Protein AF-A0A972K043-F1 (afdb_monomer_lite)

Structure (mmCIF, N/CA/C/O backbone):
data_AF-A0A972K043-F1
#
_entry.id   AF-A0A972K043-F1
#
loop_
_atom_site.group_PDB
_atom_site.id
_atom_site.type_symbol
_atom_site.label_atom_id
_atom_site.label_alt_id
_atom_site.label_comp_id
_atom_site.label_asym_id
_atom_site.label_entity_id
_atom_site.label_seq_id
_atom_site.pdbx_PDB_ins_code
_atom_site.Cartn_x
_atom_site.Cartn_y
_atom_site.Cartn_z
_atom_site.occupancy
_atom_site.B_iso_or_equiv
_atom_site.auth_seq_id
_atom_site.auth_comp_id
_atom_site.auth_asym_id
_atom_site.auth_atom_id
_atom_site.pdbx_PDB_model_num
ATOM 1 N N . MET A 1 1 ? 28.067 0.327 4.076 1.00 43.19 1 MET A N 1
ATOM 2 C CA . MET A 1 1 ? 27.145 1.466 3.925 1.00 43.19 1 MET A CA 1
ATOM 3 C C . MET A 1 1 ? 25.774 0.829 3.803 1.00 43.19 1 MET A C 1
ATOM 5 O O . MET A 1 1 ? 25.616 0.019 2.905 1.00 43.19 1 MET A O 1
ATOM 9 N N . HIS A 1 2 ? 24.881 1.005 4.779 1.00 55.88 2 HIS A N 1
ATOM 10 C CA . HIS A 1 2 ? 23.498 0.561 4.596 1.00 55.88 2 HIS A CA 1
ATOM 11 C C . HIS A 1 2 ? 22.862 1.582 3.657 1.00 55.88 2 HIS A C 1
ATOM 13 O O . HIS A 1 2 ? 22.759 2.745 4.034 1.00 55.88 2 HIS A O 1
ATOM 19 N N . GLU A 1 3 ? 22.566 1.181 2.424 1.00 60.81 3 GLU A N 1
ATOM 20 C CA . GLU A 1 3 ? 21.745 1.995 1.531 1.00 60.81 3 GLU A CA 1
ATOM 21 C C . GLU A 1 3 ? 20.360 2.128 2.153 1.00 60.81 3 GLU A C 1
ATOM 23 O O . GLU A 1 3 ? 19.745 1.130 2.546 1.00 60.81 3 GLU A O 1
ATOM 28 N N . ASP A 1 4 ? 19.898 3.368 2.291 1.00 77.94 4 ASP A N 1
ATOM 29 C CA . ASP A 1 4 ? 18.532 3.636 2.701 1.00 77.94 4 ASP A CA 1
ATOM 30 C C . ASP A 1 4 ? 17.627 3.350 1.501 1.00 77.94 4 ASP A C 1
ATOM 32 O O . ASP A 1 4 ? 17.486 4.150 0.578 1.00 77.94 4 ASP A O 1
ATOM 36 N N . PHE A 1 5 ? 17.072 2.139 1.474 1.00 82.69 5 PHE A N 1
ATOM 37 C CA . PHE A 1 5 ? 16.342 1.595 0.326 1.00 82.69 5 PHE A CA 1
ATOM 38 C C . PHE A 1 5 ? 15.102 2.423 -0.056 1.00 82.69 5 PHE A C 1
AT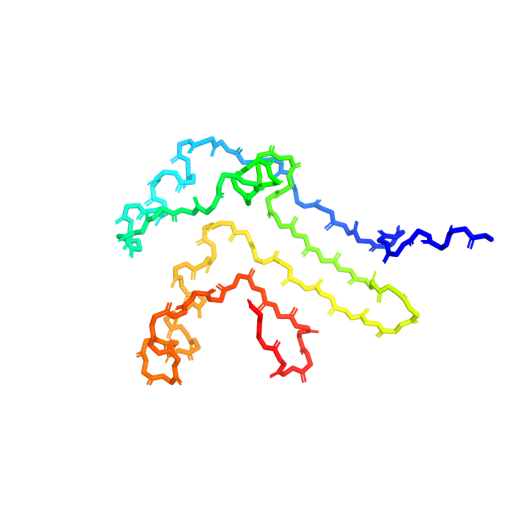OM 40 O O . PHE A 1 5 ? 14.552 2.231 -1.137 1.00 82.69 5 PHE A O 1
ATOM 47 N N . MET A 1 6 ? 14.661 3.323 0.827 1.00 84.19 6 MET A N 1
ATOM 48 C CA . MET A 1 6 ? 13.447 4.133 0.713 1.00 84.19 6 MET A CA 1
ATOM 49 C C . MET A 1 6 ? 13.742 5.642 0.670 1.00 84.19 6 MET A C 1
ATOM 51 O O . MET A 1 6 ? 12.822 6.432 0.866 1.00 84.19 6 MET A O 1
ATOM 55 N N . GLU A 1 7 ? 14.986 6.063 0.402 1.00 86.75 7 GLU A N 1
ATOM 56 C CA . GLU A 1 7 ? 15.417 7.477 0.459 1.00 86.75 7 GLU A CA 1
ATOM 57 C C . GLU A 1 7 ? 14.488 8.439 -0.310 1.00 86.75 7 GLU A C 1
ATOM 59 O O . GLU A 1 7 ? 14.228 9.5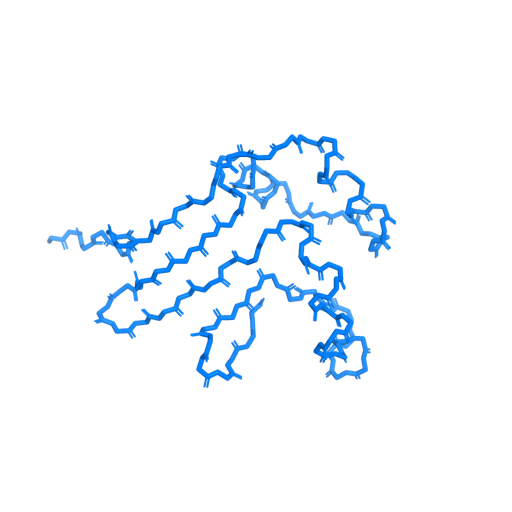57 0.131 1.00 86.75 7 GLU A O 1
ATOM 64 N N . ASN A 1 8 ? 13.929 7.982 -1.433 1.00 92.06 8 ASN A N 1
ATOM 65 C CA . ASN A 1 8 ? 13.065 8.772 -2.313 1.00 92.06 8 ASN A CA 1
ATOM 66 C C . ASN A 1 8 ? 11.583 8.361 -2.253 1.00 92.06 8 ASN A C 1
ATOM 68 O O . ASN A 1 8 ? 10.803 8.738 -3.132 1.00 92.06 8 ASN A O 1
ATOM 72 N N . PHE A 1 9 ? 11.180 7.574 -1.254 1.00 93.44 9 PHE A N 1
ATOM 73 C CA . PHE A 1 9 ? 9.796 7.138 -1.098 1.00 93.44 9 PHE A CA 1
ATOM 74 C C . PHE A 1 9 ? 8.975 8.194 -0.351 1.00 93.44 9 PHE A C 1
ATOM 76 O O . PHE A 1 9 ? 9.208 8.490 0.822 1.00 93.44 9 PHE A O 1
ATOM 83 N N . GLN A 1 10 ? 7.978 8.761 -1.026 1.00 95.00 10 GLN A N 1
ATOM 84 C CA . GLN A 1 10 ? 7.116 9.797 -0.470 1.00 95.00 10 GLN A CA 1
ATOM 85 C C . GLN A 1 10 ? 5.859 9.173 0.124 1.00 95.00 10 GLN A C 1
ATOM 87 O O . GLN A 1 10 ? 5.045 8.579 -0.581 1.00 95.00 10 GLN A O 1
ATOM 92 N N . THR A 1 11 ? 5.685 9.321 1.434 1.00 94.62 11 THR A N 1
ATOM 93 C CA . THR A 1 11 ? 4.535 8.764 2.149 1.00 94.62 11 THR A CA 1
ATOM 94 C C . THR A 1 11 ? 3.344 9.717 2.126 1.00 94.62 11 THR A C 1
ATOM 96 O O . THR A 1 11 ? 3.475 10.939 2.205 1.00 94.62 11 THR A O 1
ATOM 99 N N . ASN A 1 12 ? 2.145 9.145 2.030 1.00 94.81 12 ASN A N 1
ATOM 100 C CA . ASN A 1 12 ? 0.908 9.893 2.217 1.00 94.81 12 ASN A CA 1
ATOM 101 C C . ASN A 1 12 ? 0.658 10.152 3.706 1.00 94.81 12 ASN A C 1
ATOM 103 O O . ASN A 1 12 ? 1.055 9.362 4.566 1.00 94.81 12 ASN A O 1
ATOM 107 N N . THR A 1 13 ? -0.098 11.212 3.999 1.00 91.75 13 THR A N 1
ATOM 108 C CA . THR A 1 13 ? -0.528 11.546 5.362 1.00 91.75 13 THR A CA 1
ATOM 109 C C . THR A 1 13 ? -1.199 10.346 6.047 1.00 91.75 13 THR A C 1
ATOM 111 O O . THR A 1 13 ? -1.995 9.661 5.396 1.00 91.75 13 THR A O 1
ATOM 114 N N . PRO A 1 14 ? -0.916 10.106 7.343 1.00 90.44 14 PRO A N 1
ATOM 115 C CA . PRO A 1 14 ? -1.580 9.090 8.151 1.00 90.44 14 PRO A CA 1
ATOM 116 C C . PRO A 1 14 ? -3.098 9.057 7.995 1.00 90.44 14 PRO A C 1
ATOM 118 O O . PRO A 1 14 ? -3.746 10.091 7.818 1.00 90.44 14 PRO A O 1
ATOM 121 N N . ILE A 1 15 ? -3.661 7.861 8.128 1.00 92.62 15 ILE A N 1
ATOM 122 C CA . ILE A 1 15 ? -5.103 7.627 8.101 1.00 92.62 15 ILE A CA 1
ATOM 123 C C . ILE A 1 15 ? -5.626 7.213 9.474 1.00 92.62 15 ILE A C 1
ATOM 125 O O . ILE A 1 15 ? -4.870 6.738 10.322 1.00 92.62 15 ILE A O 1
ATOM 129 N N . SER A 1 16 ? -6.923 7.401 9.716 1.00 94.25 16 SER A N 1
ATOM 130 C CA . SER A 1 16 ? -7.532 6.974 10.966 1.00 94.25 16 SER A CA 1
ATOM 131 C C . SER A 1 16 ? -7.761 5.462 10.984 1.00 94.25 16 SER A C 1
ATOM 133 O O . SER A 1 16 ? -8.015 4.829 9.959 1.00 94.25 16 SER A O 1
ATOM 135 N N . LYS A 1 17 ? -7.742 4.876 12.185 1.00 94.31 17 LYS A N 1
ATOM 136 C CA . LYS A 1 17 ? -8.081 3.460 12.378 1.00 94.31 17 LYS A CA 1
ATOM 137 C C . LYS A 1 17 ? -9.492 3.125 11.880 1.00 94.31 17 LYS A C 1
ATOM 139 O O . LYS A 1 17 ? -9.705 2.041 11.351 1.00 94.31 17 LYS A O 1
ATOM 144 N N . ARG A 1 18 ? -10.430 4.067 12.012 1.00 95.56 18 ARG A N 1
ATOM 145 C CA . ARG A 1 18 ? -11.816 3.894 11.573 1.00 95.56 18 ARG A CA 1
ATOM 146 C C . ARG A 1 18 ? -11.913 3.684 10.064 1.00 95.56 18 ARG A C 1
ATOM 148 O O . ARG A 1 18 ? -12.613 2.780 9.632 1.00 95.56 18 ARG A O 1
ATOM 155 N N . ASP A 1 19 ? -11.178 4.465 9.276 1.00 95.06 19 ASP A N 1
ATOM 156 C CA . ASP A 1 19 ? -11.215 4.322 7.816 1.00 95.06 19 ASP A CA 1
ATOM 157 C C . ASP A 1 19 ? -10.661 2.954 7.377 1.00 95.06 19 ASP A C 1
ATOM 159 O O . ASP A 1 19 ? -11.142 2.360 6.415 1.00 95.06 19 ASP A O 1
ATOM 163 N N . ILE A 1 20 ? -9.670 2.420 8.104 1.00 96.38 20 ILE A N 1
ATOM 164 C CA . ILE A 1 20 ? -9.154 1.063 7.874 1.00 96.38 20 ILE A CA 1
ATOM 165 C C . ILE A 1 20 ? -10.235 0.018 8.191 1.00 96.38 20 ILE A C 1
ATOM 167 O O . ILE A 1 20 ? -10.461 -0.882 7.384 1.00 96.38 20 ILE A O 1
ATOM 171 N N . GLU A 1 21 ? -10.929 0.148 9.325 1.00 97.12 21 GLU A N 1
ATOM 172 C CA . GLU A 1 21 ? -12.022 -0.753 9.731 1.00 97.12 21 GLU A CA 1
ATOM 173 C C . GLU A 1 21 ? -13.199 -0.739 8.736 1.00 97.12 21 GLU A C 1
ATOM 175 O O . GLU A 1 21 ? -13.807 -1.784 8.468 1.00 97.12 21 GLU A O 1
ATOM 180 N N . ASP A 1 22 ? -13.496 0.418 8.141 1.00 96.62 22 ASP A N 1
ATOM 181 C CA . ASP A 1 22 ? -14.510 0.553 7.093 1.00 96.62 22 ASP A CA 1
ATOM 182 C C . ASP A 1 22 ? -14.096 -0.227 5.829 1.00 96.62 22 ASP A C 1
ATOM 184 O O . ASP A 1 22 ? -14.901 -0.978 5.267 1.00 96.62 22 ASP A O 1
ATOM 188 N N . VAL A 1 23 ? -12.825 -0.140 5.413 1.00 96.44 23 VAL A N 1
ATOM 189 C CA . VAL A 1 23 ? -12.296 -0.917 4.273 1.00 96.44 23 VAL A CA 1
ATOM 190 C C . VAL A 1 23 ? -12.275 -2.418 4.554 1.00 96.44 23 VAL A C 1
ATOM 192 O O . VAL A 1 23 ? -12.696 -3.204 3.704 1.00 96.44 23 VAL A O 1
ATOM 195 N N . GLU A 1 24 ? -11.856 -2.834 5.747 1.00 96.94 24 GLU A N 1
ATOM 196 C CA . GLU A 1 24 ? -11.931 -4.233 6.186 1.00 96.94 24 GLU A CA 1
ATOM 197 C C . GLU A 1 24 ? -13.358 -4.785 6.093 1.00 96.94 24 GLU A C 1
ATOM 199 O O . GLU A 1 24 ? -13.572 -5.903 5.619 1.00 96.94 24 GLU A O 1
ATOM 204 N N . THR A 1 25 ? -14.346 -3.981 6.494 1.00 96.88 25 THR A N 1
ATOM 205 C CA . THR A 1 25 ? -15.766 -4.343 6.424 1.00 96.88 25 THR A CA 1
ATOM 206 C C . THR A 1 25 ? -16.239 -4.490 4.978 1.00 96.88 25 THR A C 1
ATOM 208 O O . THR A 1 25 ? -16.920 -5.468 4.657 1.00 96.88 25 THR A O 1
ATOM 211 N N . MET A 1 26 ? -15.855 -3.567 4.089 1.00 95.25 26 MET A N 1
ATOM 212 C CA . MET A 1 26 ? -16.188 -3.637 2.659 1.00 95.25 26 MET A CA 1
ATOM 213 C C . MET A 1 26 ? -15.590 -4.877 1.986 1.00 95.25 26 MET A C 1
ATOM 215 O O . MET A 1 26 ? -16.274 -5.544 1.210 1.00 95.25 26 MET A O 1
ATOM 219 N N . LEU A 1 27 ? -14.341 -5.212 2.314 1.00 93.31 27 LEU A N 1
ATOM 220 C CA . LEU A 1 27 ? -13.633 -6.371 1.761 1.00 93.31 27 LEU A CA 1
ATOM 221 C C . LEU A 1 27 ? -13.979 -7.690 2.468 1.00 93.31 27 LEU A C 1
ATOM 223 O O . LEU A 1 27 ? -13.656 -8.757 1.953 1.00 93.31 27 LEU A O 1
ATOM 227 N N . ARG A 1 28 ? -14.648 -7.632 3.627 1.00 94.88 28 ARG A N 1
ATOM 228 C CA . ARG A 1 28 ? -14.957 -8.779 4.502 1.00 94.88 28 ARG A CA 1
ATOM 229 C C . ARG A 1 28 ? -13.711 -9.554 4.936 1.00 94.88 28 ARG A C 1
ATOM 231 O O . ARG A 1 28 ? -13.727 -10.782 5.007 1.00 94.88 28 ARG A O 1
ATOM 238 N N . ILE A 1 29 ? -12.644 -8.828 5.252 1.00 94.19 29 ILE A N 1
ATOM 239 C CA . ILE A 1 29 ? -11.375 -9.382 5.731 1.00 94.19 29 ILE A CA 1
ATOM 240 C C . ILE A 1 29 ? -10.885 -8.640 6.973 1.00 94.19 29 ILE A C 1
ATOM 242 O O . ILE A 1 29 ? -11.454 -7.630 7.379 1.00 94.19 29 ILE A O 1
ATOM 246 N N . LYS A 1 30 ? -9.803 -9.144 7.565 1.00 96.19 30 LYS A N 1
ATOM 247 C CA . LYS A 1 30 ? -8.974 -8.393 8.504 1.00 96.19 30 LYS A CA 1
ATOM 248 C C . LYS 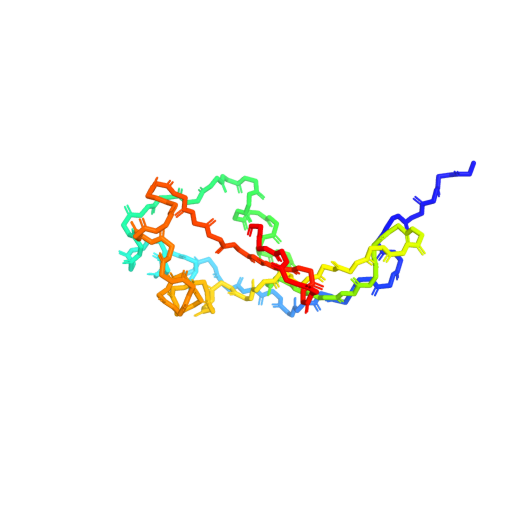A 1 30 ? -7.573 -8.281 7.941 1.00 96.19 30 LYS A C 1
ATOM 250 O O . LYS A 1 30 ? -7.011 -9.284 7.501 1.00 96.19 30 LYS A O 1
ATOM 255 N N . PHE A 1 31 ? -7.034 -7.071 7.930 1.00 95.94 31 PHE A N 1
ATOM 256 C CA . PHE A 1 31 ? -5.654 -6.875 7.531 1.00 95.94 31 PHE A CA 1
ATOM 257 C C . PHE A 1 31 ? -4.708 -7.395 8.623 1.00 95.94 31 PHE A C 1
ATOM 259 O O . PHE A 1 31 ? -5.062 -7.393 9.807 1.00 95.94 31 PHE A O 1
ATOM 266 N N . PRO A 1 32 ? -3.490 -7.827 8.254 1.00 96.25 32 PRO A N 1
ATOM 267 C CA . PRO A 1 32 ? -2.451 -8.130 9.230 1.00 96.25 32 PRO A CA 1
ATOM 268 C C . PRO A 1 32 ? -2.178 -6.929 10.145 1.00 96.25 32 PRO A C 1
ATOM 270 O O . PRO A 1 32 ? -2.168 -5.790 9.680 1.00 96.25 32 PRO A O 1
ATOM 273 N N . VAL A 1 33 ? -1.920 -7.183 11.431 1.00 96.31 33 VAL A N 1
ATOM 274 C CA . VAL A 1 33 ? -1.672 -6.123 12.427 1.00 96.31 33 VAL A CA 1
ATOM 275 C C . VAL A 1 33 ? -0.519 -5.218 11.992 1.00 96.31 33 VAL A C 1
ATOM 277 O O . VAL A 1 33 ? -0.700 -4.006 11.944 1.00 96.31 33 VAL A O 1
ATOM 280 N N . ASP A 1 34 ? 0.597 -5.800 11.552 1.00 95.44 34 ASP A N 1
ATOM 281 C CA . ASP A 1 34 ? 1.775 -5.059 11.083 1.00 95.44 34 ASP A CA 1
ATOM 282 C C . ASP A 1 34 ? 1.448 -4.138 9.896 1.00 95.44 34 ASP A C 1
ATOM 284 O O . ASP A 1 34 ? 1.963 -3.027 9.785 1.00 95.44 34 ASP A O 1
ATOM 288 N N . TYR A 1 35 ? 0.536 -4.568 9.018 1.00 93.94 35 TYR A N 1
ATOM 289 C CA . TYR A 1 35 ? 0.073 -3.741 7.910 1.00 93.94 35 TYR A CA 1
ATOM 290 C C . TYR A 1 35 ? -0.793 -2.581 8.405 1.00 93.94 35 TYR A C 1
ATOM 292 O O . TYR A 1 35 ? -0.618 -1.454 7.950 1.00 93.94 35 TYR A O 1
ATOM 300 N N . VAL A 1 36 ? -1.698 -2.816 9.358 1.00 95.31 36 VAL A N 1
ATOM 301 C CA . VAL A 1 36 ? -2.498 -1.743 9.971 1.00 95.31 36 VAL A CA 1
ATOM 302 C C . VAL A 1 36 ? -1.592 -0.727 10.668 1.00 95.31 36 VAL A C 1
ATOM 304 O O . VAL A 1 36 ? -1.759 0.473 10.463 1.00 95.31 36 VAL A O 1
ATOM 307 N N . GLU A 1 37 ? -0.606 -1.181 11.441 1.00 94.25 37 GLU A N 1
ATOM 308 C CA . GLU A 1 37 ? 0.362 -0.311 12.118 1.00 94.25 37 GLU A CA 1
ATOM 309 C C . GLU A 1 37 ? 1.172 0.525 11.126 1.00 94.25 37 GLU A C 1
ATOM 311 O O . GLU A 1 37 ? 1.305 1.738 11.306 1.00 94.25 37 GLU A O 1
ATOM 316 N N . PHE A 1 38 ? 1.636 -0.089 10.036 1.00 91.81 38 PHE A N 1
ATOM 317 C CA . PHE A 1 38 ? 2.289 0.621 8.941 1.00 91.81 38 PHE A CA 1
ATOM 318 C C . PHE A 1 38 ? 1.366 1.674 8.310 1.00 91.81 38 PHE A C 1
ATOM 320 O O . PHE A 1 38 ? 1.788 2.809 8.069 1.00 91.81 38 PHE A O 1
ATOM 327 N N . ARG A 1 39 ? 0.085 1.344 8.092 1.00 91.25 39 ARG A N 1
ATOM 328 C CA . ARG A 1 39 ? -0.900 2.254 7.483 1.00 91.25 39 ARG A CA 1
ATOM 329 C C . ARG A 1 39 ? -1.254 3.447 8.362 1.00 91.25 39 ARG A C 1
ATOM 331 O O . ARG A 1 39 ? -1.468 4.544 7.850 1.00 91.25 39 ARG A O 1
ATOM 338 N N . LEU A 1 40 ? -1.268 3.256 9.676 1.00 93.62 40 LEU A N 1
ATOM 339 C CA . LEU A 1 40 ? -1.468 4.337 10.642 1.00 93.62 40 LEU A CA 1
ATOM 340 C C . LEU A 1 40 ? -0.306 5.338 10.652 1.00 93.62 40 LEU A C 1
ATOM 342 O O . LEU A 1 40 ? -0.497 6.475 11.070 1.00 93.62 40 LEU A O 1
ATOM 346 N N . GLN A 1 41 ? 0.878 4.944 10.182 1.00 91.62 41 GLN A N 1
ATOM 347 C CA . GLN A 1 41 ? 2.023 5.843 10.018 1.00 91.62 41 GLN A CA 1
ATOM 348 C C . GLN A 1 41 ? 2.100 6.421 8.602 1.00 91.62 41 GLN A C 1
ATOM 350 O O . GLN A 1 41 ? 2.514 7.563 8.421 1.00 91.62 41 GLN A O 1
ATOM 355 N N . THR A 1 42 ? 1.695 5.639 7.600 1.00 90.19 42 THR A N 1
ATOM 356 C CA . THR A 1 42 ? 1.807 5.988 6.182 1.00 90.19 42 THR A CA 1
ATOM 357 C C . THR A 1 42 ? 0.586 5.464 5.424 1.00 90.19 42 THR A C 1
ATOM 359 O O . THR A 1 42 ? 0.400 4.259 5.258 1.00 90.19 42 THR A O 1
ATOM 362 N N . ASN A 1 43 ? -0.287 6.334 4.913 1.00 95.50 43 ASN A N 1
ATOM 363 C CA . ASN A 1 43 ? -1.448 5.875 4.133 1.00 95.50 43 ASN A CA 1
ATOM 364 C C . ASN A 1 43 ? -1.043 5.528 2.688 1.00 95.50 43 ASN A C 1
ATOM 366 O O . ASN A 1 43 ? -1.578 6.057 1.715 1.00 95.50 43 ASN A O 1
ATOM 370 N N . GLY A 1 44 ? -0.036 4.671 2.547 1.00 94.75 44 GLY A N 1
ATOM 371 C CA . GLY A 1 44 ? 0.635 4.399 1.283 1.00 94.75 44 GLY A CA 1
ATOM 372 C C . GLY A 1 44 ? 1.636 5.483 0.933 1.00 94.75 44 GLY A C 1
ATOM 373 O O . GLY A 1 44 ? 2.091 6.239 1.793 1.00 94.75 44 GLY A O 1
ATOM 374 N N . GLY A 1 45 ? 1.965 5.552 -0.343 1.00 95.38 45 GLY A N 1
ATOM 375 C CA . GLY A 1 45 ? 3.003 6.431 -0.848 1.00 95.38 45 GLY A CA 1
ATOM 376 C C . GLY A 1 45 ? 3.558 5.910 -2.156 1.00 95.38 45 GLY A C 1
ATOM 377 O O . GLY A 1 45 ? 3.166 4.836 -2.623 1.00 95.38 45 GLY A O 1
ATOM 378 N N . GLU A 1 46 ? 4.472 6.664 -2.737 1.00 96.62 46 GLU A N 1
ATOM 379 C CA . GLU A 1 46 ? 5.157 6.240 -3.943 1.00 96.62 46 GLU A CA 1
ATOM 380 C C . GLU A 1 46 ? 6.562 6.808 -4.051 1.00 96.62 46 GLU A C 1
ATOM 382 O O . GLU A 1 46 ? 6.884 7.850 -3.480 1.00 96.62 46 GLU A O 1
ATOM 387 N N . GLY A 1 47 ? 7.406 6.112 -4.798 1.00 95.44 47 GLY A N 1
ATOM 388 C CA . GLY A 1 47 ? 8.748 6.575 -5.095 1.00 95.44 47 GLY A CA 1
ATOM 389 C C . GLY A 1 47 ? 9.656 5.456 -5.564 1.00 95.44 47 GLY A C 1
ATOM 390 O O . GLY A 1 47 ? 9.260 4.290 -5.665 1.00 95.44 47 GLY A O 1
ATOM 391 N N . THR A 1 48 ? 10.895 5.837 -5.856 1.00 94.62 48 THR A N 1
ATOM 392 C CA . THR A 1 48 ? 11.928 4.868 -6.206 1.00 94.62 48 THR A CA 1
ATOM 393 C C . THR A 1 48 ? 12.377 4.115 -4.963 1.00 94.62 48 THR A C 1
ATOM 395 O O . THR A 1 48 ? 12.574 4.719 -3.907 1.00 94.62 48 THR A O 1
ATOM 398 N N . ILE A 1 49 ? 12.583 2.815 -5.119 1.00 91.81 49 ILE A N 1
ATOM 399 C CA . ILE A 1 49 ? 13.070 1.912 -4.083 1.00 91.81 49 ILE A CA 1
ATOM 400 C C . ILE A 1 49 ? 14.261 1.106 -4.598 1.00 91.81 49 ILE A C 1
ATOM 402 O O . ILE A 1 49 ? 14.211 0.514 -5.680 1.00 91.81 49 ILE A O 1
ATOM 406 N N . GLY A 1 50 ? 15.339 1.086 -3.815 1.00 89.06 50 GLY A N 1
ATOM 407 C CA . GLY A 1 50 ? 16.629 0.544 -4.244 1.00 89.06 50 GLY A CA 1
ATOM 408 C C . GLY A 1 50 ? 17.228 1.297 -5.438 1.00 89.06 50 GLY A C 1
ATOM 409 O O . GLY A 1 50 ? 16.960 2.477 -5.641 1.00 89.06 50 GLY A O 1
ATOM 410 N N . GLU A 1 51 ? 18.038 0.605 -6.246 1.00 87.12 51 GLU A N 1
ATOM 411 C CA . GLU A 1 51 ? 18.771 1.232 -7.358 1.00 87.12 51 GLU A CA 1
ATOM 412 C C . GLU A 1 51 ? 17.872 1.694 -8.520 1.00 87.12 51 GLU A C 1
ATOM 414 O O . GLU A 1 51 ? 18.180 2.677 -9.191 1.00 87.12 51 GLU A O 1
ATOM 419 N N . SER A 1 52 ? 16.786 0.967 -8.809 1.00 87.31 52 SER A N 1
ATOM 420 C CA . SER A 1 52 ? 15.947 1.225 -9.996 1.00 87.31 52 SER A CA 1
ATOM 421 C C . SER A 1 52 ? 14.479 0.806 -9.866 1.00 87.31 52 SER A C 1
ATOM 423 O O . SER A 1 52 ? 13.720 0.946 -10.825 1.00 87.31 52 SER A O 1
ATOM 425 N N . GLY A 1 53 ? 14.056 0.295 -8.706 1.00 91.75 53 GLY A N 1
ATOM 426 C CA . GLY A 1 53 ? 12.667 -0.095 -8.486 1.00 91.75 53 GLY A CA 1
ATOM 427 C C . GLY A 1 53 ? 11.763 1.121 -8.313 1.00 91.75 53 GLY A C 1
ATOM 428 O O . GLY A 1 53 ? 12.205 2.176 -7.862 1.00 91.75 53 GLY A O 1
ATOM 429 N N . TYR A 1 54 ? 10.482 0.960 -8.625 1.00 94.50 54 TYR A N 1
ATOM 430 C CA . TYR A 1 54 ? 9.440 1.919 -8.276 1.00 94.50 54 TYR A CA 1
ATOM 431 C C . TYR A 1 54 ? 8.311 1.177 -7.580 1.00 94.50 54 TYR A C 1
ATOM 433 O O . TYR A 1 54 ? 7.963 0.062 -7.965 1.00 94.50 54 TYR A O 1
ATOM 441 N N . LEU A 1 55 ? 7.743 1.785 -6.549 1.00 95.81 55 LEU A N 1
ATOM 442 C CA . LEU A 1 55 ? 6.592 1.235 -5.854 1.00 95.81 55 LEU A CA 1
ATOM 443 C C . LEU A 1 55 ? 5.597 2.340 -5.595 1.00 95.81 55 LEU A C 1
ATOM 445 O O . LEU A 1 55 ? 5.952 3.405 -5.099 1.00 95.81 55 LEU A O 1
ATOM 449 N N . ARG A 1 56 ? 4.339 2.035 -5.876 1.00 96.50 56 ARG A N 1
ATOM 450 C CA . ARG A 1 56 ? 3.182 2.815 -5.477 1.00 96.50 56 ARG A CA 1
ATOM 451 C C . ARG A 1 56 ? 2.312 1.950 -4.581 1.00 96.50 56 ARG A C 1
ATOM 453 O O . ARG A 1 56 ? 1.612 1.061 -5.059 1.00 96.50 56 ARG A O 1
ATOM 460 N N . LEU A 1 57 ? 2.358 2.220 -3.281 1.00 96.62 57 LEU A N 1
ATOM 461 C CA . LEU A 1 57 ? 1.433 1.654 -2.306 1.00 96.62 57 LEU A CA 1
ATOM 462 C C . LEU A 1 57 ? 0.162 2.501 -2.298 1.00 96.62 57 LEU A C 1
ATOM 464 O O . LEU A 1 57 ? 0.191 3.673 -1.916 1.00 96.62 57 LEU A O 1
ATOM 468 N N . TRP A 1 58 ? -0.959 1.903 -2.692 1.00 96.94 58 TRP A N 1
ATOM 469 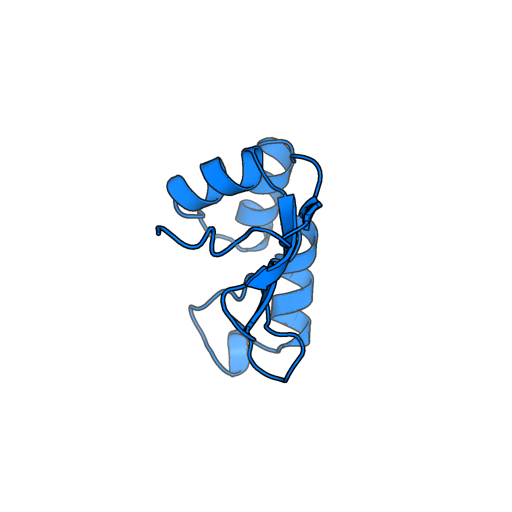C CA . TRP A 1 58 ? -2.251 2.583 -2.763 1.00 96.94 58 TRP A CA 1
ATOM 470 C C . TRP A 1 58 ? -2.723 3.020 -1.382 1.00 96.94 58 TRP A C 1
ATOM 472 O O . TRP A 1 58 ? -2.443 2.348 -0.386 1.00 96.94 58 TRP A O 1
ATOM 482 N N . LYS A 1 59 ? -3.457 4.128 -1.302 1.00 96.75 59 LYS A N 1
ATOM 483 C CA . LYS A 1 59 ? -4.161 4.534 -0.077 1.00 96.75 59 LYS A CA 1
ATOM 484 C C . LYS A 1 59 ? -5.179 3.462 0.296 1.00 96.75 59 LYS A C 1
ATOM 486 O O . LYS A 1 59 ? -5.737 2.810 -0.582 1.00 96.75 59 LYS A O 1
ATOM 491 N N . ILE A 1 60 ? -5.499 3.318 1.584 1.00 95.94 60 ILE A N 1
ATOM 492 C CA . ILE A 1 60 ? -6.452 2.281 2.028 1.00 95.94 60 ILE A CA 1
ATOM 493 C C . ILE A 1 60 ? -7.801 2.380 1.291 1.00 95.94 60 ILE A C 1
ATOM 495 O 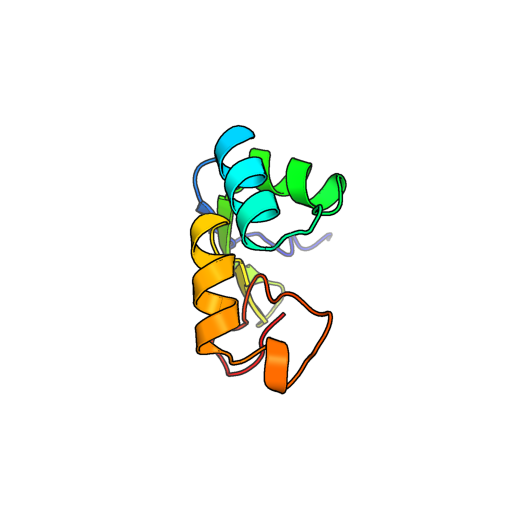O . ILE A 1 60 ? -8.366 1.366 0.895 1.00 95.94 60 ILE A O 1
ATOM 499 N N . GLY A 1 61 ? -8.273 3.608 1.036 1.00 94.12 61 GLY A N 1
ATOM 500 C CA . GLY A 1 61 ? -9.536 3.872 0.345 1.00 94.12 61 GLY A CA 1
ATOM 501 C C . GLY A 1 61 ? -9.519 3.527 -1.147 1.00 94.12 61 GLY A C 1
ATOM 502 O O . GLY A 1 61 ? -10.578 3.369 -1.740 1.00 94.12 61 GLY A O 1
ATOM 503 N N . GLU A 1 62 ? -8.339 3.370 -1.748 1.00 96.25 62 GLU A N 1
ATOM 504 C CA . GLU A 1 62 ? -8.179 2.976 -3.152 1.00 96.25 62 GLU A CA 1
ATOM 505 C C . GLU A 1 62 ? -8.193 1.447 -3.316 1.00 96.25 62 GLU A C 1
ATOM 507 O O . GLU A 1 62 ? -8.487 0.958 -4.403 1.00 96.25 62 GLU A O 1
ATOM 512 N N . ILE A 1 63 ? -7.937 0.675 -2.249 1.00 96.44 63 ILE A N 1
ATOM 513 C CA . ILE A 1 63 ? -7.785 -0.791 -2.317 1.00 96.44 63 ILE A CA 1
ATOM 514 C C . ILE A 1 63 ? -9.035 -1.464 -2.882 1.00 96.44 63 ILE A C 1
ATOM 516 O O . ILE A 1 63 ? -8.922 -2.323 -3.753 1.00 96.44 63 ILE A O 1
ATOM 520 N N . 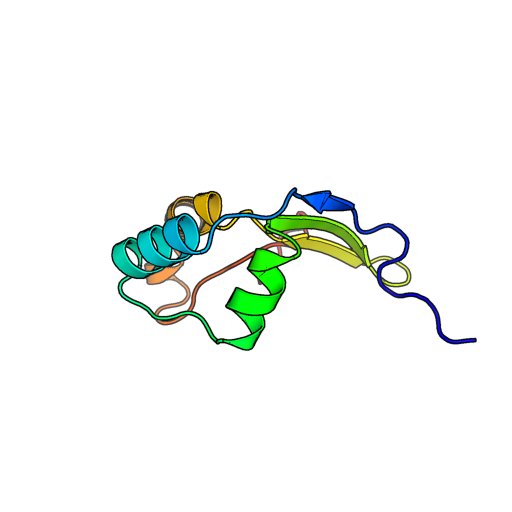VAL A 1 64 ? -10.228 -1.086 -2.411 1.00 96.12 64 VAL A N 1
ATOM 521 C CA . VAL A 1 64 ? -11.477 -1.731 -2.851 1.00 96.12 64 VAL A CA 1
ATOM 522 C C . VAL A 1 64 ? -11.672 -1.554 -4.353 1.00 96.12 64 VAL A C 1
ATOM 524 O O . VAL A 1 64 ? -11.863 -2.535 -5.068 1.00 96.12 64 VAL A O 1
ATOM 527 N N . GLN A 1 65 ? -11.583 -0.313 -4.833 1.00 96.69 65 GLN A N 1
ATOM 528 C CA . GLN A 1 65 ? -11.766 -0.002 -6.246 1.00 96.69 65 GLN A CA 1
ATOM 529 C C . GLN A 1 65 ? -10.648 -0.604 -7.104 1.00 96.69 65 GLN A C 1
ATOM 531 O O . GLN A 1 65 ? -10.944 -1.221 -8.122 1.00 96.69 65 GLN A O 1
ATOM 536 N N . GLY A 1 66 ? -9.390 -0.517 -6.666 1.00 95.69 66 GLY A N 1
ATOM 537 C CA . GLY A 1 66 ? -8.255 -1.087 -7.391 1.00 95.69 66 GLY A CA 1
ATOM 538 C C . GLY A 1 66 ? -8.382 -2.599 -7.589 1.00 95.69 66 GLY A C 1
ATOM 539 O O . GLY A 1 66 ? -8.161 -3.100 -8.686 1.00 95.69 66 GLY A O 1
ATOM 540 N N . ASN A 1 67 ? -8.838 -3.342 -6.576 1.00 97.06 67 ASN A N 1
ATOM 541 C CA . ASN A 1 67 ? -9.047 -4.790 -6.712 1.00 97.06 67 ASN A CA 1
ATOM 542 C C . ASN A 1 67 ? -10.211 -5.150 -7.652 1.00 97.06 67 ASN A C 1
ATOM 544 O O . ASN A 1 67 ? -10.191 -6.218 -8.268 1.00 97.06 67 ASN A O 1
ATOM 548 N N . VAL A 1 68 ? -11.206 -4.267 -7.791 1.00 96.50 68 VAL A N 1
ATOM 549 C CA . VAL A 1 68 ? -12.276 -4.410 -8.789 1.00 96.50 68 VAL A CA 1
ATOM 550 C C . VAL A 1 68 ? -11.744 -4.116 -10.192 1.00 96.50 68 VAL A C 1
ATOM 552 O O . VAL A 1 68 ? -11.956 -4.918 -11.096 1.00 96.50 68 VAL A O 1
ATOM 555 N N . GLU A 1 69 ? -11.017 -3.013 -10.377 1.00 95.88 69 GLU A N 1
ATOM 556 C CA . GLU A 1 69 ? -10.459 -2.599 -11.674 1.00 95.88 69 GLU A CA 1
ATOM 557 C C . GLU A 1 69 ? -9.472 -3.627 -12.239 1.00 95.88 69 GLU A C 1
ATOM 559 O O . GLU A 1 69 ? -9.487 -3.912 -13.434 1.00 95.88 69 GLU A O 1
ATOM 564 N N . TYR A 1 70 ? -8.672 -4.247 -11.371 1.00 94.56 70 TYR A N 1
ATOM 565 C CA . TYR A 1 70 ? -7.735 -5.310 -11.742 1.00 94.56 70 TYR A CA 1
ATOM 566 C C . TYR A 1 70 ? -8.398 -6.690 -11.847 1.00 94.56 70 TYR A C 1
ATOM 568 O O . TYR A 1 70 ? -7.722 -7.672 -12.147 1.00 94.56 70 TYR A O 1
ATOM 576 N N . SER A 1 71 ? -9.712 -6.791 -11.604 1.00 96.50 71 SER A N 1
ATOM 577 C CA . SER A 1 71 ? -10.462 -8.055 -11.633 1.00 96.50 71 SER A CA 1
ATOM 578 C C . SER A 1 71 ? -9.806 -9.147 -10.774 1.00 96.50 71 SER A C 1
ATOM 580 O O . SER A 1 71 ? -9.771 -10.323 -11.135 1.00 96.50 71 SER A O 1
ATOM 582 N N . VAL A 1 72 ? -9.273 -8.762 -9.609 1.00 96.44 72 VAL A N 1
ATOM 583 C CA . VAL A 1 72 ? -8.446 -9.635 -8.755 1.00 96.44 72 VAL A CA 1
ATOM 584 C C . VAL A 1 72 ? -9.227 -10.863 -8.309 1.00 96.44 72 VAL A C 1
ATOM 586 O O . VAL A 1 72 ? -8.689 -11.962 -8.276 1.00 96.44 72 VAL A O 1
ATOM 589 N N . HIS A 1 73 ? -10.524 -10.711 -8.041 1.00 94.88 73 HIS A N 1
ATOM 590 C CA . HIS A 1 73 ? -11.365 -11.843 -7.666 1.00 94.88 73 HIS A CA 1
ATOM 591 C C . HIS A 1 73 ? -11.442 -12.930 -8.753 1.00 94.88 73 HIS A C 1
ATOM 593 O O . HIS A 1 73 ? -11.573 -14.106 -8.422 1.00 94.88 73 HIS A O 1
ATOM 599 N N . GLU A 1 74 ? -11.347 -12.549 -10.029 1.00 96.81 74 GLU A N 1
ATOM 600 C CA . GLU A 1 74 ? -11.363 -13.476 -11.162 1.00 96.81 74 GLU A CA 1
ATOM 601 C C . GLU A 1 74 ? -9.981 -14.095 -11.398 1.00 96.81 74 GLU A C 1
ATOM 603 O O . GLU A 1 74 ? -9.858 -15.315 -11.498 1.00 96.81 74 GLU A O 1
ATOM 608 N N . PHE A 1 75 ? -8.936 -13.266 -11.455 1.00 96.25 75 PHE A N 1
ATOM 609 C CA . PHE A 1 75 ? -7.602 -13.707 -11.879 1.00 96.25 75 PHE A CA 1
ATOM 610 C C . PHE A 1 75 ? -6.700 -14.192 -10.738 1.00 96.25 75 PHE A C 1
ATOM 612 O O . PHE A 1 75 ? -5.765 -14.955 -10.976 1.00 96.25 75 PHE A O 1
ATOM 619 N N . ALA A 1 76 ? -6.969 -13.772 -9.505 1.00 95.12 76 ALA A N 1
ATOM 620 C CA . ALA A 1 76 ? -6.182 -14.087 -8.315 1.00 95.12 76 ALA A CA 1
ATOM 621 C C . ALA A 1 76 ? -7.087 -14.243 -7.071 1.00 95.12 76 ALA A C 1
ATOM 623 O O . ALA A 1 76 ? -6.968 -13.491 -6.096 1.00 95.12 76 ALA A O 1
ATOM 624 N N . PRO A 1 77 ? -8.018 -15.216 -7.078 1.00 94.44 77 PRO A N 1
ATOM 625 C CA . PRO A 1 77 ? -8.968 -15.394 -5.988 1.00 94.44 77 PRO A CA 1
ATOM 626 C C . PRO A 1 77 ? -8.256 -15.650 -4.655 1.00 94.44 77 PRO A C 1
ATOM 628 O O . PRO A 1 77 ? -7.364 -16.490 -4.551 1.00 94.44 77 PRO A O 1
ATOM 631 N N . GLY A 1 78 ? -8.693 -14.938 -3.616 1.00 93.44 78 GLY A N 1
ATOM 632 C CA . GLY A 1 78 ? -8.120 -15.026 -2.270 1.00 93.44 78 GLY A CA 1
ATOM 633 C C . GLY A 1 78 ? -6.963 -14.061 -2.008 1.00 93.44 78 GLY A C 1
ATOM 634 O O . GLY A 1 78 ? -6.512 -13.983 -0.867 1.00 93.44 78 GLY A O 1
ATOM 635 N N . LEU A 1 79 ? -6.515 -13.307 -3.016 1.00 95.12 79 LEU A N 1
ATOM 636 C CA . LEU A 1 79 ? -5.549 -12.225 -2.848 1.00 95.12 79 LEU A CA 1
ATOM 637 C C . LEU A 1 79 ? -6.233 -10.856 -2.819 1.00 95.12 79 LEU A C 1
ATOM 639 O O . LEU A 1 79 ? -7.349 -10.681 -3.311 1.00 95.12 79 LEU A O 1
ATOM 643 N N . ILE A 1 80 ? -5.532 -9.890 -2.227 1.00 95.94 80 ILE A N 1
ATOM 644 C CA . ILE A 1 80 ? -5.868 -8.468 -2.253 1.00 95.94 80 ILE A CA 1
ATOM 645 C C . ILE A 1 80 ? -4.596 -7.726 -2.628 1.00 95.94 80 ILE A C 1
ATOM 647 O O . ILE A 1 80 ? -3.602 -7.803 -1.911 1.00 95.94 80 ILE A O 1
ATOM 651 N N . ILE A 1 81 ? -4.660 -6.999 -3.734 1.00 96.88 81 ILE A N 1
ATOM 652 C CA . ILE A 1 81 ? -3.595 -6.127 -4.213 1.00 96.88 81 ILE A CA 1
ATOM 653 C C . ILE A 1 81 ? -3.644 -4.812 -3.438 1.00 96.88 81 ILE A C 1
ATOM 655 O O . ILE A 1 81 ? -4.715 -4.238 -3.214 1.00 96.88 81 ILE A O 1
ATOM 659 N N . ILE A 1 82 ? -2.482 -4.335 -3.017 1.00 96.81 82 ILE A N 1
ATOM 660 C CA . ILE A 1 82 ? -2.297 -3.134 -2.196 1.00 96.81 82 ILE A CA 1
ATOM 661 C C . ILE A 1 82 ? -1.413 -2.085 -2.878 1.00 96.81 82 ILE A C 1
ATOM 663 O O . ILE A 1 82 ? -1.249 -0.982 -2.340 1.00 96.81 82 ILE A O 1
ATOM 667 N N . GLY A 1 83 ? -0.835 -2.409 -4.035 1.00 96.69 83 GLY A N 1
ATOM 668 C CA . GLY A 1 83 ? -0.001 -1.497 -4.801 1.00 96.69 83 GLY A CA 1
ATOM 669 C C . GLY A 1 83 ? 0.450 -2.046 -6.151 1.00 96.69 83 GLY A C 1
ATOM 670 O O . GLY A 1 83 ? -0.008 -3.080 -6.631 1.00 96.69 83 GLY A O 1
ATOM 671 N N . SER A 1 84 ? 1.367 -1.320 -6.781 1.00 96.38 84 SER A N 1
ATOM 672 C CA . SER A 1 84 ? 1.922 -1.655 -8.097 1.00 96.38 84 SER A CA 1
ATOM 673 C C . SER A 1 84 ? 3.286 -1.004 -8.306 1.00 96.38 84 SER A C 1
ATOM 675 O O . SER A 1 84 ? 3.585 -0.006 -7.650 1.00 96.38 84 SER A O 1
ATOM 677 N N . ASP A 1 85 ? 4.059 -1.474 -9.280 1.00 95.31 85 ASP A N 1
ATOM 678 C CA . ASP A 1 85 ? 5.262 -0.776 -9.765 1.00 95.31 85 ASP A CA 1
ATOM 679 C C . ASP A 1 85 ? 4.956 0.317 -10.806 1.00 95.31 85 ASP A C 1
ATOM 681 O O . ASP A 1 85 ? 5.854 1.038 -11.230 1.00 95.31 85 ASP A O 1
ATOM 685 N N . VAL A 1 86 ? 3.691 0.438 -11.236 1.00 90.50 86 VAL A N 1
ATOM 686 C CA . VAL A 1 86 ? 3.230 1.302 -12.347 1.00 90.50 86 VAL A CA 1
ATOM 687 C C . VAL A 1 86 ? 3.780 0.874 -13.730 1.00 90.50 86 VAL A C 1
ATOM 689 O O . VAL A 1 86 ? 3.341 1.384 -14.759 1.00 90.50 86 VAL A O 1
ATOM 692 N N . GLY A 1 87 ? 4.680 -0.111 -13.779 1.00 88.06 87 GLY A N 1
ATOM 693 C CA . GLY A 1 87 ? 5.294 -0.703 -14.972 1.00 88.06 87 GLY A CA 1
ATOM 694 C C . GLY A 1 87 ? 4.603 -1.974 -15.478 1.00 88.06 87 GLY A C 1
ATOM 695 O O . GLY A 1 87 ? 4.979 -2.496 -16.527 1.00 88.06 87 GLY A O 1
ATOM 696 N N . GLY A 1 88 ? 3.579 -2.450 -14.768 1.00 87.94 88 GLY A N 1
ATOM 697 C CA . GLY A 1 88 ? 2.724 -3.569 -15.175 1.00 87.94 88 GLY A CA 1
ATOM 698 C C . GLY A 1 88 ? 2.627 -4.694 -14.145 1.00 87.94 88 GLY A C 1
ATOM 699 O O . GLY A 1 88 ? 1.863 -5.634 -14.366 1.00 87.94 88 GLY A O 1
ATOM 700 N N . ALA A 1 89 ? 3.353 -4.606 -13.028 1.00 92.81 89 ALA A N 1
ATOM 701 C CA . ALA A 1 89 ? 3.237 -5.530 -11.909 1.00 92.81 89 ALA A CA 1
ATOM 702 C C . ALA A 1 89 ? 2.367 -4.944 -10.787 1.00 92.81 89 ALA A C 1
ATOM 704 O O . ALA A 1 89 ? 2.484 -3.775 -10.411 1.00 92.81 89 ALA A O 1
ATOM 705 N N . ALA A 1 90 ? 1.505 -5.793 -10.231 1.00 94.81 90 ALA A N 1
ATOM 706 C CA . ALA A 1 90 ? 0.673 -5.505 -9.071 1.00 94.81 90 ALA A CA 1
ATOM 707 C C . ALA A 1 90 ? 1.137 -6.358 -7.880 1.00 94.81 90 ALA A C 1
ATOM 709 O O . ALA A 1 90 ? 1.532 -7.512 -8.074 1.00 94.81 90 ALA A O 1
ATOM 710 N N . TYR A 1 91 ? 1.087 -5.786 -6.676 1.00 91.44 91 TYR A N 1
ATOM 711 C CA . TYR A 1 91 ? 1.542 -6.402 -5.424 1.00 91.44 91 TYR A CA 1
ATOM 712 C C . TYR A 1 91 ? 0.446 -6.403 -4.366 1.00 91.44 91 TYR A C 1
ATOM 714 O O . TYR A 1 91 ? -0.243 -5.364 -4.226 1.00 91.44 91 TYR A O 1
#

Foldseek 3Di:
DPPPQCPFWAFDDFDDPVLLVVLCVVVVHDDDPVVSVVRRHGQWTWDGGHPGFIKTFHGSVCQVVVCVVVVCCVVPNPDTWGIASVPPGTD

Radius of gyration: 13.83 Å; chains: 1; bounding box: 43×27×28 Å

InterPro domains:
  IPR018958 Knr4/Smi1-like domain [PF09346] (14-89)
  IPR037883 Knr4/Smi1-like domain superfamily [G3DSA:3.40.1580.10] (2-91)
  IPR037883 Knr4/Smi1-like domain superfamily [SSF160631] (4-89)

Sequence (91 aa):
MHEDFMENFQTNTPISKRDIEDVETMLRIKFPVDYVEFRLQTNGGEGTIGESGYLRLWKIGEIVQGNVEYSVHEFAPGLIIIGSDVGGAAY

Organism: NCBI:txid2654974

Secondary structure (DSSP, 8-state):
----TTTTPEEPP---HHHHHHHHHHHT----HHHHHHHHH-S-EEEEETTTEEEEE--HHHHHHHHHHTTHHHHSTT----EE-SSS-B-

pLDDT: mean 92.64, std 8.13, range [43.19, 97.12]